Protein AF-A0A328ABE3-F1 (afdb_monomer_lite)

Radius of gyration: 16.59 Å; chains: 1; bounding bo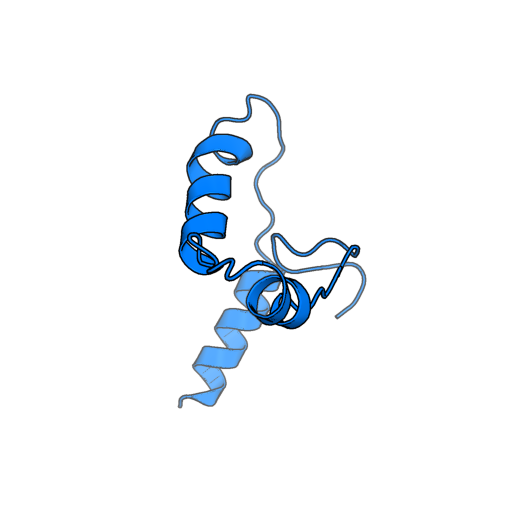x: 39×40×35 Å

Structure (mmCIF, N/CA/C/O backbone):
data_AF-A0A328ABE3-F1
#
_entry.id   AF-A0A328ABE3-F1
#
loop_
_atom_site.group_PDB
_atom_site.id
_atom_site.type_symbol
_atom_site.label_atom_id
_atom_site.label_alt_id
_atom_site.label_comp_id
_atom_site.label_asym_id
_atom_site.label_entity_id
_atom_site.label_seq_id
_atom_site.pdbx_PDB_ins_code
_atom_site.Cartn_x
_atom_site.Cartn_y
_atom_site.Cartn_z
_atom_site.occupancy
_atom_site.B_iso_or_equiv
_atom_site.auth_seq_id
_atom_site.auth_comp_id
_atom_site.auth_asym_id
_atom_site.auth_atom_id
_atom_site.pdbx_PDB_model_num
ATOM 1 N N . PHE A 1 1 ? 18.647 -8.075 2.707 1.00 50.22 1 PHE A N 1
ATOM 2 C CA . PHE A 1 1 ? 17.596 -7.060 2.504 1.00 50.22 1 PHE A CA 1
ATOM 3 C C . PHE A 1 1 ? 18.143 -5.673 2.862 1.00 50.22 1 PHE A C 1
ATOM 5 O O . PHE A 1 1 ? 17.743 -5.101 3.861 1.00 50.22 1 PHE A O 1
ATOM 12 N N . GLY A 1 2 ? 19.151 -5.187 2.117 1.00 60.34 2 GLY A N 1
ATOM 13 C CA . GLY A 1 2 ? 19.785 -3.873 2.346 1.00 60.34 2 GLY A CA 1
ATOM 14 C C . GLY A 1 2 ? 18.933 -2.713 1.812 1.00 60.34 2 GLY A C 1
ATOM 15 O O . GLY A 1 2 ? 17.721 -2.838 1.757 1.00 60.34 2 GLY A O 1
ATOM 16 N N . LYS A 1 3 ? 19.563 -1.618 1.349 1.00 61.22 3 LYS A N 1
ATOM 17 C CA . LYS A 1 3 ? 18.946 -0.386 0.778 1.00 61.22 3 LYS A CA 1
ATOM 18 C C . LYS A 1 3 ? 17.896 -0.582 -0.345 1.00 61.22 3 LYS A C 1
ATOM 20 O O . LYS A 1 3 ? 17.357 0.405 -0.837 1.00 61.22 3 LYS A O 1
ATOM 25 N N . LEU A 1 4 ? 17.642 -1.816 -0.768 1.00 66.44 4 LEU A N 1
ATOM 26 C CA . LEU A 1 4 ? 16.682 -2.199 -1.794 1.00 66.44 4 LEU A CA 1
ATOM 27 C C . LEU A 1 4 ? 15.368 -2.597 -1.119 1.00 66.44 4 LEU A C 1
ATOM 29 O O . LEU A 1 4 ? 15.351 -3.493 -0.273 1.00 66.44 4 LEU A O 1
ATOM 33 N N . LYS A 1 5 ? 14.283 -1.918 -1.484 1.00 65.62 5 LYS A N 1
ATOM 34 C CA . LYS A 1 5 ? 12.932 -2.237 -1.026 1.00 65.62 5 LYS A CA 1
ATOM 35 C C . LYS A 1 5 ? 12.067 -2.559 -2.223 1.00 65.62 5 LYS A C 1
ATOM 37 O O . LYS A 1 5 ? 12.233 -1.931 -3.266 1.00 65.62 5 LYS A O 1
ATOM 42 N N . ALA A 1 6 ? 11.166 -3.518 -2.036 1.00 68.56 6 ALA A N 1
ATOM 43 C CA . ALA A 1 6 ? 10.143 -3.832 -3.018 1.00 68.56 6 ALA A CA 1
ATOM 44 C C . ALA A 1 6 ? 9.304 -2.591 -3.288 1.00 68.56 6 ALA A C 1
ATOM 46 O O . ALA A 1 6 ? 9.024 -1.810 -2.373 1.00 68.56 6 ALA A O 1
ATOM 47 N N . PHE A 1 7 ? 8.924 -2.396 -4.538 1.00 66.56 7 PHE A N 1
ATOM 48 C CA . PHE A 1 7 ? 7.969 -1.359 -4.863 1.00 66.56 7 PHE A CA 1
ATOM 49 C C . PHE A 1 7 ? 6.595 -1.741 -4.271 1.00 66.56 7 PHE A C 1
ATOM 51 O O . PHE A 1 7 ? 6.214 -2.904 -4.324 1.00 66.56 7 PHE A O 1
ATOM 58 N N . PRO A 1 8 ? 5.820 -0.813 -3.678 1.00 65.81 8 PRO A N 1
ATOM 59 C CA . PRO A 1 8 ? 6.070 0.611 -3.447 1.00 65.81 8 PRO A CA 1
ATOM 60 C C . PRO A 1 8 ? 6.567 0.938 -2.019 1.00 65.81 8 PRO A C 1
ATOM 62 O O . PRO A 1 8 ? 6.373 2.054 -1.532 1.00 65.81 8 PRO A O 1
ATOM 65 N N . PHE A 1 9 ? 7.203 0.005 -1.307 1.00 61.00 9 PHE A N 1
ATOM 66 C CA . PHE A 1 9 ? 7.618 0.207 0.083 1.00 61.00 9 PHE A CA 1
ATOM 67 C C . PHE A 1 9 ? 8.803 1.184 0.194 1.00 61.00 9 PHE A C 1
ATOM 69 O O . PHE A 1 9 ? 9.959 0.834 -0.024 1.00 61.00 9 PHE A O 1
ATOM 76 N N . ARG A 1 10 ? 8.548 2.434 0.599 1.00 62.09 10 ARG A N 1
ATOM 77 C CA . ARG A 1 10 ? 9.563 3.338 1.188 1.00 62.09 10 ARG A CA 1
ATOM 78 C C . ARG A 1 10 ? 9.384 3.388 2.713 1.00 62.09 10 ARG A C 1
ATOM 80 O O . ARG A 1 10 ? 8.320 3.046 3.199 1.00 62.09 10 ARG A O 1
ATOM 87 N N . ASP A 1 11 ? 10.422 3.778 3.469 1.00 54.59 11 ASP A N 1
ATOM 88 C CA . ASP A 1 11 ? 10.565 3.577 4.942 1.00 54.59 11 ASP A CA 1
ATOM 89 C C . ASP A 1 11 ? 9.449 4.112 5.850 1.00 54.59 11 ASP A C 1
ATOM 91 O O . ASP A 1 11 ? 9.492 3.890 7.058 1.00 54.59 11 ASP A O 1
ATOM 95 N N . GLN A 1 12 ? 8.440 4.793 5.323 1.00 55.47 12 GLN A N 1
ATOM 96 C CA . GLN A 1 12 ? 7.373 5.348 6.137 1.00 55.47 12 GLN A CA 1
ATOM 97 C C . GLN A 1 12 ? 6.253 4.321 6.328 1.00 55.47 12 GLN A C 1
ATOM 99 O O . GLN A 1 12 ? 5.137 4.486 5.847 1.00 55.47 12 GLN A O 1
ATOM 104 N N . HIS A 1 13 ? 6.567 3.230 7.028 1.00 58.69 13 HIS A N 1
ATOM 105 C CA . HIS A 1 13 ? 5.566 2.261 7.465 1.00 58.69 13 HIS A CA 1
ATOM 106 C C . HIS A 1 13 ? 4.766 2.858 8.629 1.00 58.69 13 HIS A C 1
ATOM 108 O O . HIS A 1 13 ? 5.127 2.710 9.796 1.00 58.69 13 HIS A O 1
ATOM 114 N N . PHE A 1 14 ? 3.690 3.576 8.312 1.00 60.78 14 PHE A N 1
ATOM 115 C CA . PHE A 1 14 ? 2.707 4.005 9.299 1.00 60.78 14 PHE A CA 1
ATOM 116 C C . PHE A 1 14 ? 1.618 2.938 9.407 1.00 60.78 14 PHE A C 1
ATOM 118 O O . PHE A 1 14 ? 0.752 2.825 8.543 1.00 60.78 14 PHE A O 1
ATOM 125 N N . PHE A 1 15 ? 1.671 2.140 10.470 1.00 65.88 15 PHE A N 1
ATOM 126 C CA . PHE A 1 15 ? 0.605 1.200 10.794 1.00 65.88 15 PHE A CA 1
ATOM 127 C C . PHE A 1 15 ? -0.372 1.880 11.750 1.00 65.88 15 PHE A C 1
ATOM 129 O O . PHE A 1 15 ? -0.058 2.092 12.921 1.00 65.88 15 PHE A O 1
ATOM 136 N N . ALA A 1 16 ? -1.559 2.221 11.250 1.00 77.75 16 ALA A N 1
ATOM 137 C CA . ALA A 1 16 ? -2.656 2.712 12.072 1.00 77.75 16 ALA A CA 1
ATOM 138 C C . ALA A 1 16 ? -3.803 1.710 12.088 1.00 77.75 16 ALA A C 1
ATOM 140 O O . ALA A 1 16 ? -4.271 1.245 11.051 1.00 77.75 16 ALA A O 1
ATOM 141 N N . SER A 1 17 ? -4.273 1.400 13.293 1.00 86.19 17 SER A N 1
ATOM 142 C CA . SER A 1 17 ? -5.489 0.621 13.481 1.00 86.19 17 SER A CA 1
ATOM 143 C C . SER A 1 17 ? -6.722 1.493 13.234 1.00 86.19 17 SER A C 1
ATOM 145 O O . SER A 1 17 ? -6.835 2.591 13.782 1.00 86.19 17 SER A O 1
ATOM 147 N N . VAL A 1 18 ? -7.676 0.972 12.460 1.00 89.69 18 VAL A N 1
ATOM 148 C CA . VAL A 1 18 ? -8.978 1.613 12.197 1.00 89.69 18 VAL A CA 1
ATOM 149 C C . VAL A 1 18 ? -10.028 1.312 13.274 1.00 89.69 18 VAL A C 1
ATOM 151 O O . VAL A 1 18 ? -11.128 1.859 13.244 1.00 89.69 18 VAL A O 1
ATOM 154 N N . GLU A 1 19 ? -9.705 0.474 14.263 1.00 92.44 19 GLU A N 1
ATOM 155 C CA . GLU A 1 19 ? -10.681 -0.050 15.230 1.00 92.44 19 GLU A CA 1
ATOM 156 C C . GLU A 1 19 ? -11.299 1.032 16.120 1.00 92.44 19 GLU A C 1
ATOM 158 O O . GLU A 1 19 ? -12.467 0.947 16.502 1.00 92.44 19 GLU A O 1
ATOM 163 N N . LYS A 1 20 ? -10.548 2.097 16.424 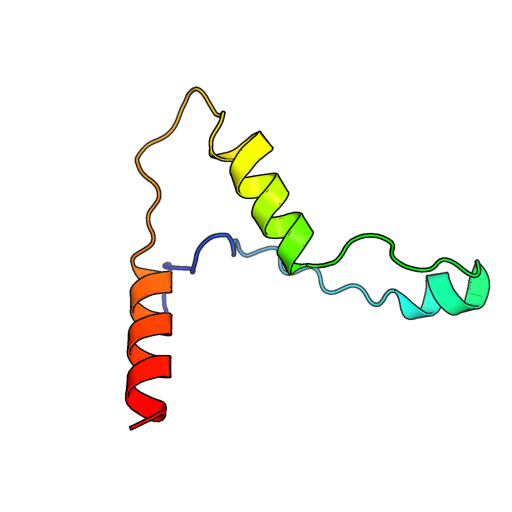1.00 92.12 20 LYS A N 1
ATOM 164 C CA . LYS A 1 20 ? -11.088 3.239 17.172 1.00 92.12 20 LYS A CA 1
ATOM 165 C C . LYS A 1 20 ? -12.173 3.972 16.375 1.00 92.12 20 LYS A C 1
ATOM 167 O O . LYS A 1 20 ? -13.232 4.251 16.926 1.00 92.12 20 LYS A O 1
ATOM 172 N N . ALA A 1 21 ? -11.928 4.236 15.091 1.00 92.56 21 ALA A N 1
ATOM 173 C CA . ALA A 1 21 ? -12.875 4.927 14.216 1.00 92.56 21 ALA A CA 1
ATOM 174 C C . ALA A 1 21 ? -14.140 4.090 13.974 1.00 92.56 21 ALA A C 1
ATOM 176 O O . ALA A 1 21 ? -15.244 4.623 14.049 1.00 92.56 21 ALA A O 1
ATOM 177 N N . LYS A 1 22 ? -13.995 2.771 13.787 1.00 94.25 22 LYS A N 1
ATOM 178 C CA . LYS A 1 22 ? -15.136 1.844 13.714 1.00 94.25 22 LYS A CA 1
ATOM 179 C C . LYS A 1 22 ? -16.013 1.923 14.963 1.00 94.25 22 LYS A C 1
ATOM 181 O O . LYS A 1 22 ? -17.226 2.057 14.857 1.00 94.25 22 LYS A O 1
ATOM 186 N N . ARG A 1 23 ? -15.398 1.869 16.149 1.00 95.31 23 ARG A N 1
ATOM 187 C CA . ARG A 1 23 ? -16.122 1.857 17.428 1.00 95.31 23 ARG A CA 1
ATOM 188 C C . ARG A 1 23 ? -16.797 3.190 17.748 1.00 95.31 23 ARG A C 1
ATOM 190 O O . ARG A 1 23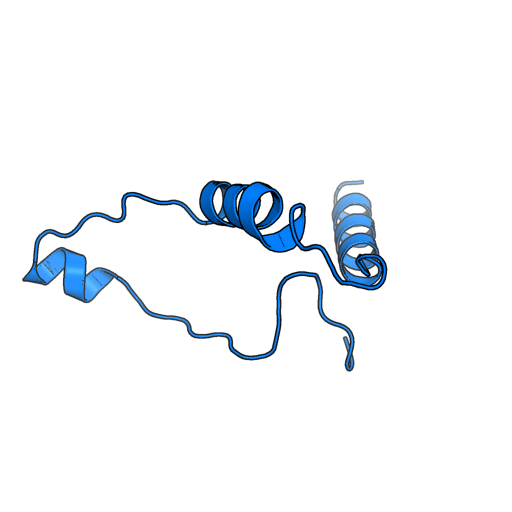 ? -17.917 3.189 18.240 1.00 95.31 23 ARG A O 1
ATOM 197 N N . GLU A 1 24 ? -16.102 4.304 17.539 1.00 96.75 24 GLU A N 1
ATOM 198 C CA . GLU A 1 24 ? -16.567 5.622 17.996 1.00 96.75 24 GLU A CA 1
ATOM 199 C C . GLU A 1 24 ? -17.416 6.348 16.952 1.00 96.75 24 GLU A C 1
ATOM 201 O O . GLU A 1 24 ? -18.277 7.142 17.319 1.00 96.75 24 GLU A O 1
ATOM 206 N N . LEU A 1 25 ? -17.192 6.072 15.665 1.00 95.62 25 LEU A N 1
ATOM 207 C CA . LEU A 1 25 ? -17.829 6.793 14.561 1.00 95.62 25 LEU A CA 1
ATOM 208 C C . LEU A 1 25 ? -18.684 5.889 13.666 1.00 95.62 25 LEU A C 1
ATOM 210 O O . LEU A 1 25 ? -19.319 6.392 12.744 1.00 95.62 25 LEU A O 1
ATOM 214 N N . GLY A 1 26 ? -18.682 4.567 13.881 1.00 92.38 26 GLY A N 1
ATOM 215 C CA . GLY A 1 26 ? -19.353 3.619 12.983 1.00 92.38 26 GLY A CA 1
ATOM 216 C C . GLY A 1 26 ? -18.736 3.567 11.580 1.00 92.38 26 GLY A C 1
ATOM 217 O O . GLY A 1 26 ? -19.363 3.068 10.648 1.00 92.38 26 GLY A O 1
ATOM 218 N N . LEU A 1 27 ? -17.521 4.100 11.413 1.00 92.12 27 LEU A N 1
ATOM 219 C CA . LEU A 1 27 ? -16.866 4.212 10.115 1.00 92.12 27 LEU A CA 1
ATOM 220 C C . LEU A 1 27 ? -16.415 2.835 9.627 1.00 92.12 27 LEU A C 1
ATOM 222 O O . LEU A 1 27 ? -15.651 2.155 10.310 1.00 92.12 27 LEU A O 1
ATOM 226 N N . THR A 1 28 ? -16.844 2.452 8.427 1.00 88.38 28 THR A N 1
ATOM 227 C CA . THR A 1 28 ? -16.398 1.226 7.754 1.00 88.38 28 THR A CA 1
ATOM 228 C C . THR A 1 28 ? -15.467 1.607 6.603 1.00 88.38 28 THR A C 1
ATOM 230 O O . THR A 1 28 ? -15.855 2.449 5.800 1.00 88.38 28 THR A O 1
ATOM 233 N N . PRO A 1 29 ? -14.243 1.051 6.515 1.00 86.38 29 PRO A N 1
ATOM 234 C CA . PRO A 1 29 ? -13.358 1.314 5.384 1.00 86.38 29 PRO A CA 1
ATOM 235 C C . PRO A 1 29 ? -14.000 0.857 4.070 1.00 86.38 29 PRO A C 1
ATOM 237 O O . PRO A 1 29 ? -14.416 -0.293 3.964 1.00 86.38 29 PRO A O 1
ATOM 240 N N . GLU A 1 30 ? -14.060 1.756 3.091 1.00 87.00 30 GLU A N 1
ATOM 241 C CA . GLU A 1 30 ? -14.651 1.495 1.768 1.00 87.00 30 GLU A CA 1
ATOM 242 C C . GLU A 1 30 ? -13.623 1.020 0.734 1.00 87.00 30 GLU A C 1
ATOM 244 O O . GLU A 1 30 ? -13.997 0.461 -0.289 1.00 87.00 30 GLU A O 1
ATOM 249 N N . PHE A 1 31 ? -12.334 1.226 1.007 1.00 83.56 31 PHE A N 1
ATOM 250 C CA . PHE A 1 31 ? -11.243 0.899 0.094 1.00 83.56 31 PHE A CA 1
ATOM 251 C C . PHE A 1 31 ? -10.380 -0.208 0.681 1.00 83.56 31 PHE A C 1
ATOM 253 O O . PHE A 1 31 ? -10.005 -0.156 1.860 1.00 83.56 31 PHE A O 1
ATOM 260 N N . ASP A 1 32 ? -10.033 -1.185 -0.150 1.00 85.25 32 ASP A N 1
ATOM 261 C CA . ASP A 1 32 ? -9.080 -2.222 0.210 1.00 85.25 32 ASP A CA 1
ATOM 262 C C . ASP A 1 32 ? -7.660 -1.903 -0.283 1.00 85.25 32 ASP A C 1
ATOM 264 O O . ASP A 1 32 ? -7.423 -1.032 -1.124 1.00 85.25 32 ASP A O 1
ATOM 268 N N . LEU A 1 33 ? -6.687 -2.604 0.300 1.00 81.88 33 LEU A N 1
ATOM 269 C CA . LEU A 1 33 ? -5.274 -2.391 0.008 1.00 81.88 33 LEU A CA 1
ATOM 270 C C . LEU A 1 33 ? -4.921 -2.742 -1.443 1.00 81.88 33 LEU A C 1
ATOM 272 O O . LEU A 1 33 ? -4.113 -2.049 -2.051 1.00 81.88 33 LEU A O 1
ATOM 276 N N . VAL A 1 34 ? -5.471 -3.825 -1.987 1.00 86.81 34 VAL A N 1
ATOM 277 C CA . VAL A 1 34 ? -5.097 -4.335 -3.311 1.00 86.81 34 VAL A CA 1
ATOM 278 C C . VAL A 1 34 ? -5.657 -3.429 -4.401 1.00 86.81 34 VAL A C 1
ATOM 280 O O . VAL A 1 34 ? -4.908 -3.011 -5.285 1.00 86.81 34 VAL A O 1
ATOM 283 N N . GLU A 1 35 ? -6.938 -3.079 -4.314 1.00 88.12 35 GLU A N 1
ATOM 284 C CA . GLU A 1 35 ? -7.593 -2.141 -5.222 1.00 88.12 35 GLU A CA 1
ATOM 285 C C . GLU A 1 35 ? -6.940 -0.762 -5.146 1.00 88.12 35 GLU A C 1
ATOM 287 O O . GLU A 1 35 ? -6.555 -0.217 -6.178 1.00 88.12 35 GLU A O 1
ATOM 292 N N . GLY A 1 36 ? -6.681 -0.244 -3.940 1.00 87.12 36 GLY A N 1
ATOM 293 C CA . GLY A 1 36 ? -6.002 1.041 -3.775 1.00 87.12 36 GLY A CA 1
ATOM 294 C C . GLY A 1 36 ? -4.586 1.069 -4.370 1.00 87.12 36 GLY A C 1
ATOM 295 O O . GLY A 1 36 ? -4.178 2.070 -4.962 1.00 87.12 36 GLY A O 1
ATOM 296 N N . LEU A 1 37 ? -3.828 -0.029 -4.256 1.00 84.94 37 LEU A N 1
ATOM 297 C CA . LEU A 1 37 ? -2.496 -0.142 -4.861 1.00 84.94 37 LEU A CA 1
ATOM 298 C C . LEU A 1 37 ? -2.555 -0.199 -6.393 1.00 84.94 37 LEU A C 1
ATOM 300 O O . LEU A 1 37 ? -1.733 0.444 -7.050 1.00 84.94 37 LEU A O 1
ATOM 304 N N . ARG A 1 38 ? -3.518 -0.937 -6.961 1.00 86.81 38 ARG A N 1
ATOM 305 C CA . ARG A 1 38 ? -3.752 -0.979 -8.412 1.00 86.81 38 ARG A CA 1
ATOM 306 C C . ARG A 1 38 ? -4.103 0.410 -8.934 1.00 86.81 38 ARG A C 1
ATOM 308 O O . ARG A 1 38 ? -3.469 0.888 -9.872 1.00 86.81 38 ARG A O 1
ATOM 315 N N . ASP A 1 39 ? -5.058 1.070 -8.294 1.00 87.19 39 ASP A N 1
ATOM 316 C CA . ASP A 1 39 ? -5.544 2.376 -8.721 1.00 87.19 39 ASP A CA 1
ATOM 317 C C . ASP A 1 39 ? -4.422 3.428 -8.655 1.00 87.19 39 ASP A C 1
ATOM 319 O O . ASP A 1 39 ? -4.230 4.192 -9.602 1.00 87.19 39 ASP A O 1
ATOM 323 N N . SER A 1 40 ? -3.592 3.414 -7.603 1.00 83.38 40 SER A N 1
ATOM 324 C CA . SER A 1 40 ? -2.414 4.291 -7.512 1.00 83.38 40 SER A CA 1
ATOM 325 C C . SER A 1 40 ? -1.385 4.014 -8.617 1.00 83.38 40 SER A C 1
ATOM 327 O O . SER A 1 40 ? -0.793 4.945 -9.176 1.00 83.38 40 SER A O 1
ATOM 329 N N . TYR A 1 41 ? -1.182 2.746 -8.991 1.00 80.50 41 TYR A N 1
ATOM 330 C CA . TYR A 1 41 ? -0.310 2.404 -10.114 1.00 80.50 41 TYR A CA 1
ATOM 331 C C . TYR A 1 41 ? -0.854 2.951 -11.439 1.00 80.50 41 TYR A C 1
ATOM 333 O O . TYR A 1 41 ? -0.114 3.575 -12.196 1.00 80.50 41 TYR A O 1
ATOM 341 N N . GLU A 1 42 ? -2.138 2.757 -11.722 1.00 84.44 42 GLU A N 1
ATOM 342 C CA . GLU A 1 42 ? -2.747 3.123 -13.005 1.00 84.44 42 GLU A CA 1
ATOM 343 C C . GLU A 1 42 ? -2.966 4.632 -13.173 1.00 84.44 42 GLU A C 1
ATOM 345 O O . GLU A 1 42 ? -2.837 5.161 -14.282 1.00 84.44 42 GLU A O 1
ATOM 350 N N . LEU A 1 43 ? -3.316 5.331 -12.091 1.00 84.50 43 LEU A N 1
ATOM 351 C CA . LEU A 1 43 ? -3.750 6.727 -12.137 1.00 84.50 43 LEU A CA 1
ATOM 352 C C . LEU A 1 43 ? -2.636 7.716 -11.792 1.00 84.50 43 LEU A C 1
ATOM 354 O O . LEU A 1 43 ? -2.576 8.777 -12.414 1.00 84.50 43 LEU A O 1
ATOM 358 N N . ASP A 1 44 ? -1.732 7.364 -10.876 1.00 79.44 44 ASP A N 1
ATOM 359 C CA . ASP A 1 44 ? -0.664 8.266 -10.431 1.00 79.44 44 ASP A CA 1
ATOM 360 C C . ASP A 1 44 ? 0.690 7.885 -11.029 1.00 79.44 44 ASP A C 1
ATOM 362 O O . ASP A 1 44 ? 1.395 8.723 -11.599 1.00 79.44 44 ASP A O 1
ATOM 366 N N . PHE A 1 45 ? 1.077 6.612 -10.904 1.00 74.88 45 PHE A N 1
ATOM 367 C CA . PHE A 1 45 ? 2.401 6.163 -11.327 1.00 74.88 45 PHE A CA 1
ATOM 368 C C . PHE A 1 45 ? 2.510 6.036 -12.851 1.00 74.88 45 PHE A C 1
ATOM 370 O O . PHE A 1 45 ? 3.419 6.609 -13.452 1.00 74.88 45 PHE A O 1
ATOM 377 N N . GLY A 1 46 ? 1.569 5.334 -13.485 1.00 71.06 46 GLY A N 1
ATOM 378 C CA . GLY A 1 46 ? 1.565 5.036 -14.919 1.00 71.06 46 GLY A CA 1
ATOM 379 C C . GLY A 1 46 ? 1.318 6.255 -15.812 1.00 71.06 46 GLY A C 1
ATOM 380 O O . GLY A 1 46 ? 1.685 6.240 -16.984 1.00 71.06 46 GLY A O 1
ATOM 381 N N . ARG A 1 47 ? 0.741 7.330 -15.259 1.00 77.12 47 ARG A N 1
ATOM 382 C CA . ARG A 1 47 ? 0.459 8.586 -15.979 1.00 77.12 47 ARG A CA 1
ATOM 383 C C . ARG A 1 47 ? 1.522 9.669 -15.776 1.00 77.12 47 ARG A C 1
ATOM 385 O O . ARG A 1 47 ? 1.455 10.714 -16.422 1.00 77.12 47 ARG A O 1
ATOM 392 N N . GLY A 1 48 ? 2.495 9.454 -14.887 1.00 70.75 48 GLY A N 1
ATOM 393 C CA . GLY A 1 48 ? 3.541 10.432 -14.595 1.00 70.75 48 GLY A CA 1
ATOM 394 C C . GLY A 1 48 ? 4.445 10.700 -15.805 1.00 70.75 48 GLY A C 1
ATOM 395 O O . GLY A 1 48 ? 5.102 9.799 -16.314 1.00 70.75 48 GLY A O 1
ATOM 396 N N . THR A 1 49 ? 4.545 11.964 -16.228 1.00 63.81 49 THR A N 1
ATOM 397 C CA . THR A 1 49 ? 5.352 12.424 -17.384 1.00 63.81 49 THR A CA 1
ATOM 398 C C . THR A 1 49 ? 6.865 12.364 -17.172 1.00 63.81 49 THR A C 1
ATOM 400 O O . THR A 1 49 ? 7.644 12.644 -18.081 1.00 63.81 49 THR A O 1
ATOM 403 N N . TYR A 1 50 ? 7.307 12.010 -15.970 1.00 63.03 50 TYR A N 1
ATOM 404 C CA . TYR A 1 50 ? 8.710 11.956 -15.611 1.00 63.03 50 TYR A CA 1
ATOM 405 C C . TYR A 1 50 ? 8.931 10.742 -14.731 1.00 63.03 50 TYR A C 1
ATOM 407 O O . TYR A 1 50 ? 8.417 10.738 -13.614 1.00 63.03 50 TYR A O 1
ATOM 415 N N . ARG A 1 51 ? 9.708 9.753 -15.197 1.00 63.09 51 ARG A N 1
ATOM 416 C CA . ARG A 1 51 ? 10.662 8.983 -14.378 1.00 63.09 51 ARG A CA 1
ATOM 417 C C . ARG A 1 51 ? 11.338 7.867 -15.178 1.00 63.09 51 ARG A C 1
ATOM 419 O O . ARG A 1 51 ? 10.757 7.232 -16.047 1.00 63.09 51 ARG A O 1
ATOM 426 N N . LYS A 1 52 ? 12.599 7.642 -14.805 1.00 71.94 52 LYS A N 1
ATOM 427 C CA . LYS A 1 52 ? 13.373 6.405 -14.967 1.00 71.94 52 LYS A CA 1
ATOM 428 C C . LYS A 1 52 ? 12.471 5.167 -14.808 1.00 71.94 52 LYS A C 1
ATOM 430 O O . LYS A 1 52 ? 11.579 5.193 -13.962 1.00 71.94 52 LYS A O 1
ATOM 435 N N . ALA A 1 53 ? 12.732 4.108 -15.578 1.00 73.81 53 ALA A N 1
ATOM 436 C CA . ALA A 1 53 ? 11.977 2.856 -15.500 1.00 73.81 53 ALA A CA 1
ATOM 437 C C . ALA A 1 53 ? 11.840 2.358 -14.049 1.00 73.81 53 ALA A C 1
ATOM 439 O O . ALA A 1 53 ? 12.769 2.505 -13.247 1.00 73.81 53 ALA A O 1
ATOM 440 N N . ALA A 1 54 ? 10.671 1.800 -13.729 1.00 73.88 54 ALA A N 1
ATOM 441 C CA . ALA A 1 54 ? 10.401 1.191 -12.435 1.00 73.88 54 ALA A CA 1
ATOM 442 C C . ALA A 1 54 ? 11.405 0.058 -12.162 1.00 73.88 54 ALA A C 1
ATOM 444 O O . ALA A 1 54 ? 11.699 -0.742 -13.049 1.00 73.88 54 ALA A O 1
ATOM 445 N N . ASP A 1 55 ? 11.940 0.015 -10.943 1.00 78.75 55 ASP A N 1
ATOM 446 C CA . ASP A 1 55 ? 12.855 -1.035 -10.501 1.00 78.75 55 ASP A CA 1
ATOM 447 C C . ASP A 1 55 ? 12.073 -2.064 -9.680 1.00 78.75 55 ASP A C 1
ATOM 449 O O . ASP A 1 55 ? 11.710 -1.794 -8.536 1.00 78.75 55 ASP A O 1
ATOM 453 N N . PHE A 1 56 ? 11.813 -3.221 -10.290 1.00 81.31 56 PHE A N 1
ATOM 454 C CA . PHE A 1 56 ? 11.110 -4.357 -9.686 1.00 81.31 56 PHE A CA 1
ATOM 455 C C . PHE A 1 56 ? 12.064 -5.453 -9.193 1.00 81.31 56 PHE A C 1
ATOM 457 O O . PHE A 1 56 ? 11.623 -6.528 -8.800 1.00 81.31 56 PHE A O 1
ATOM 464 N N . THR A 1 57 ? 13.380 -5.204 -9.165 1.00 84.62 57 THR A N 1
ATOM 465 C CA . THR A 1 57 ? 14.377 -6.244 -8.852 1.00 84.62 57 THR A CA 1
ATOM 466 C C . THR A 1 57 ? 14.104 -6.925 -7.504 1.00 84.62 57 THR A C 1
ATOM 468 O O . THR A 1 57 ? 14.306 -8.127 -7.349 1.00 84.62 57 THR A O 1
ATOM 471 N N . THR A 1 58 ? 13.632 -6.171 -6.505 1.00 81.69 58 THR A N 1
ATOM 472 C CA . THR A 1 58 ? 13.328 -6.739 -5.179 1.00 81.69 58 THR A CA 1
ATOM 473 C C . THR A 1 58 ? 12.027 -7.540 -5.185 1.00 81.69 58 THR A C 1
ATOM 475 O O . THR A 1 58 ? 11.953 -8.578 -4.530 1.00 81.69 58 THR A O 1
ATOM 478 N N . ASP A 1 59 ? 11.021 -7.085 -5.926 1.00 83.69 59 ASP A N 1
ATOM 479 C CA . ASP A 1 59 ? 9.752 -7.778 -6.135 1.00 83.69 59 ASP A CA 1
ATOM 480 C C . ASP A 1 59 ? 9.995 -9.146 -6.789 1.00 83.69 59 ASP A C 1
ATOM 482 O O . ASP A 1 59 ? 9.575 -10.172 -6.252 1.00 83.69 59 ASP A O 1
ATOM 486 N N . ASP A 1 60 ? 10.802 -9.185 -7.853 1.00 86.44 60 ASP A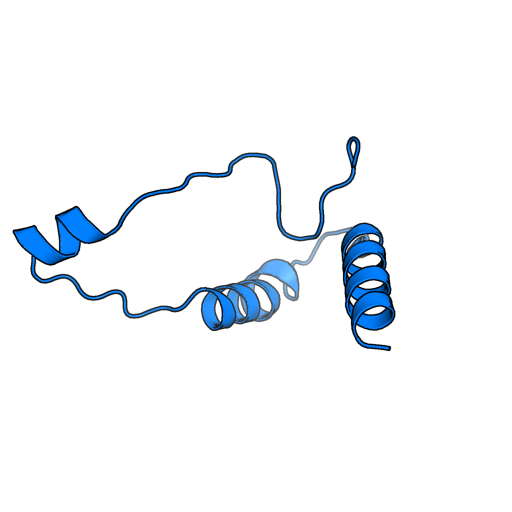 N 1
ATOM 487 C CA . ASP A 1 60 ? 11.207 -10.417 -8.538 1.00 86.44 60 ASP A CA 1
ATOM 488 C C . ASP A 1 60 ? 11.947 -11.385 -7.596 1.00 86.44 60 ASP A C 1
ATOM 490 O O . ASP A 1 60 ? 11.714 -12.600 -7.603 1.00 86.44 60 ASP A O 1
ATOM 494 N N . MET A 1 61 ? 12.815 -10.865 -6.719 1.00 84.25 61 MET A N 1
ATOM 495 C CA . MET A 1 61 ? 13.500 -11.665 -5.693 1.00 84.25 61 MET A CA 1
ATOM 496 C C . MET A 1 61 ? 12.542 -12.266 -4.655 1.00 84.25 61 MET A C 1
ATOM 498 O O . MET A 1 61 ? 12.809 -13.350 -4.136 1.00 84.25 61 MET A O 1
ATOM 502 N N . ILE A 1 62 ? 11.463 -11.566 -4.298 1.00 81.56 62 ILE A N 1
ATOM 503 C CA . ILE A 1 62 ? 10.456 -12.075 -3.358 1.00 81.56 62 ILE A CA 1
ATOM 504 C C . ILE A 1 62 ? 9.606 -13.138 -4.050 1.00 81.56 62 ILE A C 1
ATOM 506 O O . ILE A 1 62 ? 9.464 -14.242 -3.523 1.00 81.56 62 ILE A O 1
ATOM 510 N N . L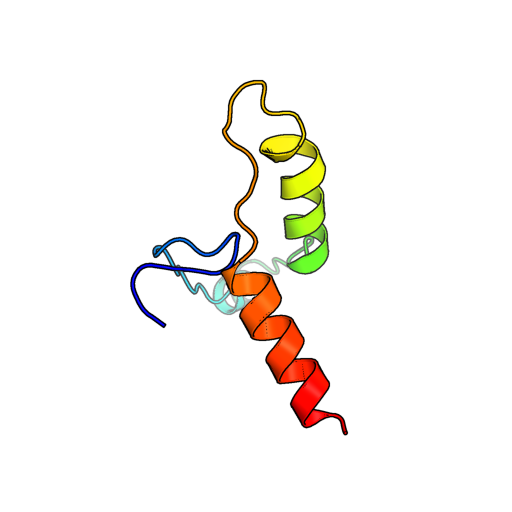EU A 1 63 ? 9.092 -12.832 -5.242 1.00 83.62 63 LEU A N 1
ATOM 511 C CA . LEU A 1 63 ? 8.230 -13.731 -6.004 1.00 83.62 63 LEU A CA 1
ATOM 512 C C . LEU A 1 63 ? 8.947 -15.045 -6.319 1.00 83.62 63 LEU A C 1
ATOM 514 O O . LEU A 1 63 ? 8.413 -16.115 -6.039 1.00 83.62 63 LEU A O 1
ATOM 518 N N . SER A 1 64 ? 10.194 -14.978 -6.791 1.00 83.88 64 SER A N 1
ATOM 519 C CA . SER A 1 64 ? 11.006 -16.172 -7.063 1.00 83.88 64 SER A CA 1
ATOM 520 C C . SER A 1 64 ? 11.199 -17.077 -5.838 1.00 83.88 64 SER A C 1
ATOM 522 O O . SER A 1 64 ? 11.203 -18.299 -5.981 1.00 83.88 64 SER A O 1
ATOM 524 N N . LYS A 1 65 ? 11.302 -16.519 -4.624 1.00 78.50 65 LYS A N 1
ATOM 525 C CA . LYS A 1 65 ? 11.393 -17.310 -3.383 1.00 78.50 65 LYS A CA 1
ATOM 526 C C . LYS A 1 65 ? 10.063 -17.923 -2.968 1.00 78.50 65 LYS A C 1
ATOM 528 O O . LYS A 1 65 ? 10.052 -19.062 -2.514 1.00 78.50 65 LYS A O 1
ATOM 533 N N . THR A 1 66 ? 8.960 -17.194 -3.121 1.00 73.69 66 THR A N 1
ATOM 534 C CA . THR A 1 66 ? 7.621 -17.712 -2.816 1.00 73.69 66 THR A CA 1
ATOM 535 C C . THR A 1 66 ? 7.274 -18.900 -3.712 1.00 73.69 66 THR A C 1
ATOM 537 O O . THR A 1 66 ? 6.817 -19.920 -3.206 1.00 73.69 66 THR A O 1
ATOM 540 N N . PHE A 1 67 ? 7.571 -18.819 -5.014 1.00 60.94 67 PHE A N 1
ATOM 541 C CA . PHE A 1 67 ? 7.340 -19.930 -5.945 1.00 60.94 67 PHE A CA 1
ATOM 542 C C . PHE A 1 67 ? 8.239 -21.144 -5.671 1.00 60.94 67 PHE A C 1
ATOM 544 O O . PHE A 1 67 ? 7.801 -22.276 -5.846 1.00 60.94 67 PHE A O 1
ATOM 551 N N . ALA A 1 68 ? 9.469 -20.936 -5.192 1.00 60.03 68 ALA A N 1
ATOM 552 C CA . ALA A 1 68 ? 10.369 -22.030 -4.823 1.00 60.03 68 ALA A CA 1
ATOM 553 C C . ALA A 1 68 ? 9.946 -22.781 -3.544 1.00 60.03 68 ALA A C 1
ATOM 555 O O . ALA A 1 68 ? 10.371 -23.912 -3.347 1.00 60.03 68 ALA A O 1
ATOM 556 N N . LEU A 1 69 ? 9.134 -22.168 -2.674 1.00 58.53 69 LEU A N 1
ATOM 557 C CA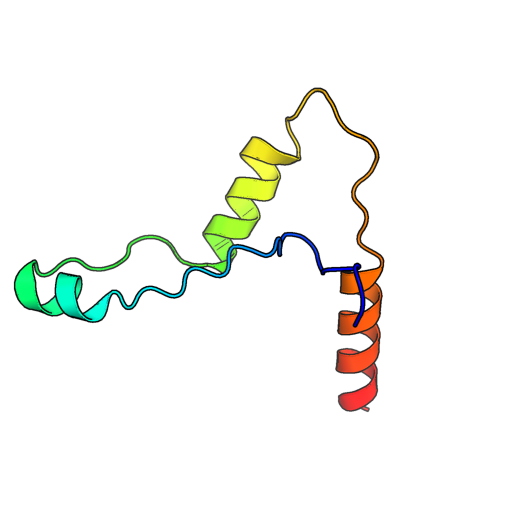 . LEU A 1 69 ? 8.618 -22.784 -1.442 1.00 58.53 69 LEU A CA 1
ATOM 558 C C . LEU A 1 69 ? 7.307 -23.564 -1.651 1.00 58.53 69 LEU A C 1
ATOM 560 O O . LEU A 1 69 ? 6.834 -24.210 -0.720 1.00 58.53 69 LEU A O 1
ATOM 564 N N . GLN A 1 70 ? 6.706 -23.478 -2.841 1.00 54.25 70 GLN A N 1
ATOM 565 C CA . GLN A 1 70 ? 5.468 -24.178 -3.209 1.00 54.25 70 GLN A CA 1
ATOM 566 C C . GLN A 1 70 ? 5.707 -25.461 -4.032 1.00 54.25 70 GLN A C 1
ATOM 568 O O . GLN A 1 70 ? 4.739 -26.073 -4.479 1.00 54.25 70 GLN A O 1
ATOM 573 N N . GLN A 1 71 ? 6.970 -25.860 -4.217 1.00 45.88 71 GLN A N 1
ATOM 574 C CA . GLN A 1 71 ? 7.422 -27.087 -4.892 1.00 45.88 71 GLN A CA 1
ATOM 575 C C . GLN A 1 71 ? 8.104 -28.010 -3.880 1.00 45.88 71 GLN A C 1
ATOM 577 O O . GLN A 1 71 ? 7.954 -29.242 -4.027 1.00 45.88 71 GLN A O 1
#

pLDDT: mean 76.5, std 12.68, range [45.88, 96.75]

Secondary structure (DSSP, 8-state):
--S---TT--S------SHHHHHHH-------HHHHHHHHIIIIITT-S-------HHHHHHHHHHHHT--

Sequence (71 aa):
FGKLKAFPFRDQHFFASVEKAKRELGLTPEFDLVEGLRDSYELDFGRGTYRKAADFTTDDMILSKTFALQQ

Foldseek 3Di:
DPPDDAPPDDPPPDDDDCVVCCVPPVDDDPDDPVRVVVCCCVPPVVPDPDDDDDDRVVVCVVVVVVVVVVD

Organism: NCBI:txid1813876